Protein AF-A0ABD1V184-F1 (afdb_monomer)

Sequence (114 aa):
MASATLLSHALQILLNPDVVLAQQISKFIQTRPRWEQTLLSDIPGVNFVDPNVYNEVLKQQKNVLLSVRFFNWVRSQNGFLPDLVLFDMIFSRLVEAKAARVAKCFLEETLFEP

Secondary structure (DSSP, 8-state):
-HHHHHHHHHHHHHT-HHHHHHHHHHHHHHH-TTHHHHHHHHSTT--TT-HHHHHHHHHH---HHHHHHHHHHHHTSTT----HHHHHHHHHHHHHTT-HHHHHHHHHHH----

Organism: NCBI:txid205694

InterPro domains:
  IPR011990 Tetratricopeptide-lik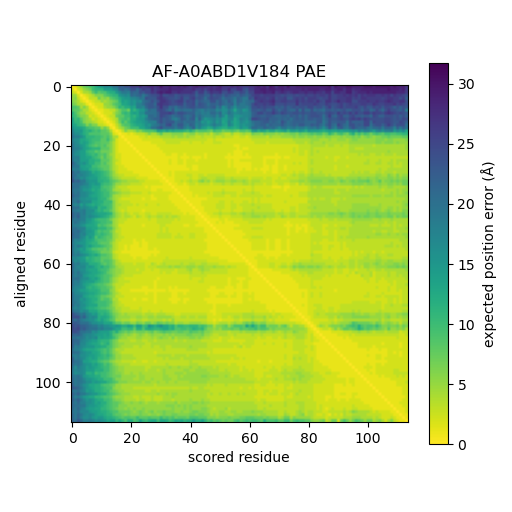e helical domain superfamily [G3DSA:1.25.40.10] (46-113)

Solvent-accessible surface area (backbone atoms only — not comparable to full-atom values): 6660 Å² total; per-residue (Å²): 126,73,65,64,59,54,52,52,52,52,49,55,50,72,67,32,65,50,49,57,49,16,50,54,52,38,51,46,53,76,74,32,100,64,33,86,81,42,45,64,77,76,50,63,95,66,63,62,56,38,69,70,39,45,50,37,25,45,73,65,38,83,49,59,69,59,33,51,54,49,50,56,54,39,65,71,40,88,82,46,73,93,51,70,70,60,51,48,53,53,45,50,48,25,57,76,68,66,36,60,72,59,38,51,51,48,34,72,75,66,71,59,84,130

pLDDT: mean 87.88, std 12.16, range [51.94, 96.94]

Structure (mmCIF, N/CA/C/O backbone):
data_AF-A0ABD1V184-F1
#
_entry.id   AF-A0ABD1V184-F1
#
loop_
_atom_site.group_PDB
_atom_site.id
_atom_site.type_symbol
_atom_site.label_atom_id
_atom_site.label_alt_id
_atom_site.label_comp_id
_atom_site.label_asym_id
_atom_site.label_entity_id
_atom_site.label_seq_id
_atom_site.pdbx_PDB_ins_code
_atom_site.Cartn_x
_atom_site.Cartn_y
_atom_site.Cartn_z
_atom_site.occupancy
_atom_site.B_iso_or_equiv
_atom_site.auth_seq_id
_atom_site.auth_comp_id
_atom_site.auth_asym_id
_atom_site.auth_atom_id
_atom_site.pdbx_PDB_model_num
ATOM 1 N N . MET A 1 1 ? 27.268 11.524 21.616 1.00 51.94 1 MET A N 1
ATOM 2 C CA . MET A 1 1 ? 27.247 10.148 21.063 1.00 51.94 1 MET A CA 1
ATOM 3 C C . MET A 1 1 ? 26.018 9.816 20.200 1.00 51.94 1 MET A C 1
ATOM 5 O O . MET A 1 1 ? 26.099 8.853 19.460 1.00 51.94 1 MET A O 1
ATOM 9 N N . ALA A 1 2 ? 24.933 10.609 20.179 1.00 54.44 2 ALA A N 1
ATOM 10 C CA . ALA A 1 2 ? 23.754 10.336 19.330 1.00 54.44 2 ALA A CA 1
ATOM 11 C C . ALA A 1 2 ? 23.949 10.568 17.806 1.00 54.44 2 ALA A C 1
ATOM 13 O O . ALA A 1 2 ? 23.174 10.064 17.001 1.00 54.44 2 ALA A O 1
ATOM 14 N N . SER A 1 3 ? 24.983 11.316 17.400 1.00 53.84 3 SER A N 1
ATOM 15 C CA . SER A 1 3 ? 25.184 11.748 16.002 1.00 53.84 3 SER A CA 1
ATOM 16 C C . SER A 1 3 ? 25.688 10.633 15.065 1.00 53.84 3 SER A C 1
ATOM 18 O O . SER A 1 3 ? 25.226 10.515 13.933 1.00 53.84 3 SER A O 1
ATOM 20 N N . ALA A 1 4 ? 26.580 9.755 15.542 1.00 52.56 4 ALA A N 1
ATOM 21 C CA . ALA A 1 4 ? 27.170 8.697 14.712 1.00 52.56 4 ALA A CA 1
ATOM 22 C C . ALA 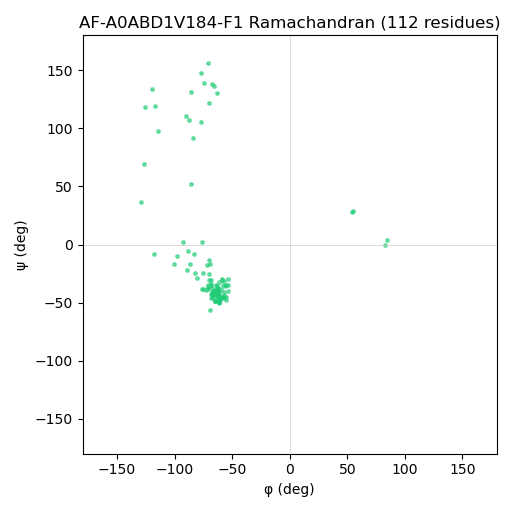A 1 4 ? 26.163 7.586 14.351 1.00 52.56 4 ALA A C 1
ATOM 24 O O . ALA A 1 4 ? 26.182 7.063 13.238 1.00 52.56 4 ALA A O 1
ATOM 25 N N . THR A 1 5 ? 25.240 7.265 15.261 1.00 61.00 5 THR A N 1
ATOM 26 C CA . THR A 1 5 ? 24.207 6.241 15.047 1.00 61.00 5 THR A CA 1
ATOM 27 C C . THR A 1 5 ? 23.149 6.698 14.041 1.00 61.00 5 THR A C 1
ATOM 29 O O . THR A 1 5 ? 22.733 5.914 13.193 1.00 61.00 5 THR A O 1
ATOM 32 N N . LEU A 1 6 ? 22.761 7.979 14.081 1.00 57.44 6 LEU A N 1
ATOM 33 C CA . LEU A 1 6 ? 21.830 8.571 13.113 1.00 57.44 6 LEU A CA 1
ATOM 34 C C . LEU A 1 6 ? 22.428 8.615 11.701 1.00 57.44 6 LEU A C 1
ATOM 36 O O . LEU A 1 6 ? 21.733 8.296 10.740 1.00 57.44 6 LEU A O 1
ATOM 40 N N . LEU A 1 7 ? 23.716 8.950 11.579 1.00 57.62 7 LEU A N 1
ATOM 41 C CA . LEU A 1 7 ? 24.427 8.952 10.297 1.00 57.62 7 LEU A CA 1
ATOM 42 C C . LEU A 1 7 ? 24.561 7.545 9.703 1.00 57.62 7 LEU A C 1
ATOM 44 O O . LEU A 1 7 ? 24.335 7.371 8.510 1.00 57.62 7 LEU A O 1
ATOM 48 N N . SER A 1 8 ? 24.866 6.539 10.529 1.00 63.44 8 SER A N 1
ATOM 49 C CA . SER A 1 8 ? 24.946 5.137 10.094 1.00 63.44 8 SER A CA 1
ATOM 50 C C . SER A 1 8 ? 23.592 4.610 9.601 1.00 63.44 8 SER A C 1
ATOM 52 O O . SER A 1 8 ? 23.497 4.048 8.513 1.00 63.44 8 SER A O 1
ATOM 54 N N . HIS A 1 9 ? 22.513 4.879 10.343 1.00 59.16 9 HIS A N 1
ATOM 55 C CA . HIS A 1 9 ? 21.166 4.465 9.947 1.00 59.16 9 HIS A CA 1
ATOM 56 C C . HIS A 1 9 ? 20.688 5.191 8.677 1.00 59.16 9 HIS A C 1
ATOM 58 O O . HIS A 1 9 ? 20.133 4.564 7.778 1.00 59.16 9 HIS A O 1
ATOM 64 N N . ALA A 1 10 ? 20.966 6.494 8.551 1.00 58.78 10 ALA A N 1
ATOM 65 C CA . ALA A 1 10 ? 20.673 7.262 7.340 1.00 58.78 10 ALA A CA 1
ATOM 66 C C . ALA A 1 10 ? 21.463 6.759 6.118 1.00 58.78 10 ALA A C 1
ATOM 68 O O . ALA A 1 10 ? 20.910 6.698 5.022 1.00 58.78 10 ALA A O 1
ATOM 69 N N . LEU A 1 11 ? 22.723 6.346 6.298 1.00 60.94 11 LEU A N 1
ATOM 70 C CA . LEU A 1 11 ? 23.532 5.713 5.251 1.00 60.94 11 LEU A CA 1
ATOM 71 C C . LEU A 1 11 ? 22.975 4.345 4.841 1.00 60.94 11 LEU A C 1
ATOM 73 O O . LEU A 1 11 ? 22.906 4.060 3.651 1.00 60.94 11 LEU A O 1
ATOM 77 N N . GLN A 1 12 ? 22.520 3.526 5.793 1.00 59.66 12 GLN A N 1
ATOM 78 C CA . GLN A 1 12 ? 21.879 2.238 5.504 1.00 59.66 12 GLN A CA 1
ATOM 79 C C . GLN A 1 12 ? 20.590 2.411 4.679 1.00 59.66 12 GLN A C 1
ATOM 81 O O . GLN A 1 12 ? 20.337 1.650 3.751 1.00 59.66 12 GLN A O 1
ATOM 86 N N . ILE A 1 13 ? 19.802 3.442 5.000 1.00 57.28 13 ILE A N 1
ATOM 87 C CA . ILE A 1 13 ? 18.570 3.824 4.293 1.00 57.28 13 ILE A CA 1
ATOM 88 C C . ILE A 1 13 ? 18.884 4.341 2.879 1.00 57.28 13 ILE A C 1
ATOM 90 O O . ILE A 1 13 ? 18.189 3.985 1.933 1.00 57.28 13 ILE A O 1
ATOM 94 N N . LEU A 1 14 ? 19.943 5.142 2.715 1.00 57.56 14 LEU A N 1
ATOM 95 C CA . LEU A 1 14 ? 20.403 5.650 1.413 1.00 57.56 14 LEU A CA 1
ATOM 96 C C . LEU A 1 14 ? 21.011 4.562 0.514 1.00 57.56 14 LEU A C 1
ATOM 98 O O . LEU A 1 14 ? 20.998 4.708 -0.705 1.00 57.56 14 LEU A O 1
ATOM 102 N N . LEU A 1 15 ? 21.536 3.485 1.103 1.00 66.81 15 LEU A N 1
ATOM 103 C CA . LEU A 1 15 ? 22.091 2.332 0.390 1.00 66.81 15 LEU A CA 1
ATOM 104 C C . LEU A 1 15 ? 21.049 1.253 0.074 1.00 66.81 15 LEU A C 1
ATOM 106 O O . LEU A 1 15 ? 21.387 0.294 -0.619 1.00 66.81 15 LEU A O 1
ATOM 110 N N . ASN A 1 16 ? 19.807 1.385 0.553 1.00 78.62 16 ASN A N 1
ATOM 111 C CA . ASN A 1 16 ? 18.741 0.463 0.187 1.00 78.62 16 ASN A CA 1
ATOM 112 C C . ASN A 1 16 ? 18.057 0.951 -1.109 1.00 78.62 16 ASN A C 1
ATOM 114 O O . ASN A 1 16 ? 17.309 1.937 -1.066 1.00 78.62 16 ASN A O 1
ATOM 118 N N . PRO A 1 17 ? 18.287 0.288 -2.261 1.00 81.88 17 PRO A N 1
ATOM 119 C CA . PRO A 1 17 ? 17.699 0.702 -3.532 1.00 81.88 17 PRO A CA 1
ATOM 120 C C . PRO A 1 17 ? 16.165 0.711 -3.488 1.00 81.88 17 PRO A C 1
ATOM 122 O O . PRO A 1 17 ? 15.554 1.582 -4.108 1.00 81.88 17 PRO A O 1
ATOM 125 N N . ASP A 1 18 ? 15.548 -0.167 -2.691 1.00 85.25 18 ASP A N 1
ATOM 126 C CA . ASP A 1 18 ? 14.091 -0.248 -2.558 1.00 85.25 18 ASP A CA 1
ATOM 127 C C . ASP A 1 18 ? 13.518 0.980 -1.851 1.00 85.25 18 ASP A C 1
ATOM 129 O O . ASP A 1 18 ? 12.449 1.465 -2.216 1.00 85.25 18 ASP A O 1
ATOM 133 N N . VAL A 1 19 ? 14.249 1.554 -0.889 1.00 88.75 19 VAL A N 1
ATOM 134 C CA . VAL A 1 19 ? 13.821 2.776 -0.195 1.00 88.75 19 VAL A CA 1
ATOM 135 C C . VAL A 1 19 ? 13.843 3.968 -1.147 1.00 88.75 19 VAL A C 1
ATOM 137 O O . VAL A 1 19 ? 12.885 4.745 -1.184 1.00 88.75 19 VAL A O 1
ATOM 140 N N . VAL A 1 20 ? 14.919 4.124 -1.923 1.00 90.12 20 VAL A N 1
ATOM 141 C CA . VAL A 1 20 ? 15.044 5.214 -2.904 1.00 90.12 20 VAL A CA 1
ATOM 142 C C . VAL A 1 20 ? 13.973 5.078 -3.986 1.00 90.12 20 VAL A C 1
ATOM 144 O O . VAL A 1 20 ? 13.301 6.057 -4.321 1.00 90.12 20 VAL A O 1
ATOM 147 N N . LEU A 1 21 ? 13.754 3.861 -4.485 1.00 91.88 21 LEU A N 1
ATOM 148 C CA . LEU A 1 21 ? 12.698 3.565 -5.446 1.00 91.88 21 LEU A CA 1
ATOM 149 C C . LEU A 1 21 ? 11.308 3.872 -4.868 1.00 91.88 21 LEU A C 1
ATOM 151 O O . LEU A 1 21 ? 10.496 4.547 -5.505 1.00 91.88 21 LEU A O 1
ATOM 155 N N . ALA A 1 22 ? 11.048 3.460 -3.629 1.00 94.31 22 ALA A N 1
ATOM 156 C CA . ALA A 1 22 ? 9.798 3.745 -2.944 1.00 94.31 22 ALA A CA 1
ATOM 157 C C . ALA A 1 22 ? 9.552 5.251 -2.747 1.00 94.31 22 ALA A C 1
ATOM 159 O O . ALA A 1 22 ? 8.404 5.682 -2.854 1.00 94.31 22 ALA A O 1
ATOM 160 N N . GLN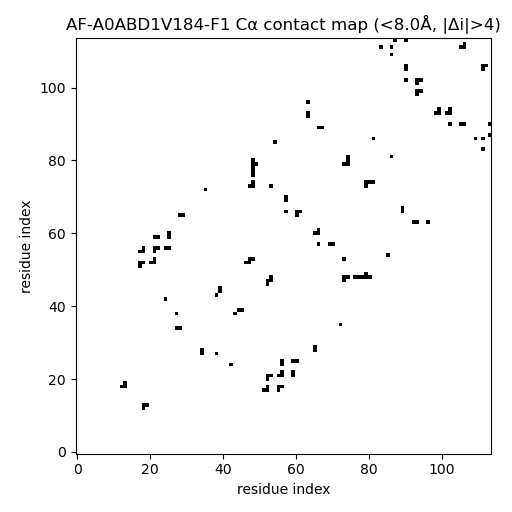 A 1 23 ? 10.597 6.072 -2.566 1.00 93.56 23 GLN A N 1
ATOM 161 C CA . GLN A 1 23 ? 10.468 7.541 -2.511 1.00 93.56 23 GLN A CA 1
ATOM 162 C C . GLN A 1 23 ? 10.005 8.112 -3.842 1.00 93.56 23 GLN A C 1
ATOM 164 O O . GLN A 1 23 ? 9.124 8.978 -3.879 1.00 93.56 23 GLN A O 1
ATOM 169 N N . GLN A 1 24 ? 10.562 7.604 -4.939 1.00 94.88 24 GLN A N 1
ATOM 170 C CA . GLN A 1 24 ? 10.171 8.012 -6.283 1.00 94.88 24 GLN A CA 1
ATOM 171 C C . GLN A 1 24 ? 8.719 7.617 -6.579 1.00 94.88 24 GLN A C 1
ATOM 173 O O . GLN A 1 24 ? 7.927 8.477 -6.973 1.00 94.88 24 GLN A O 1
ATOM 178 N N . ILE A 1 25 ? 8.339 6.364 -6.308 1.00 96.31 25 ILE A N 1
ATOM 179 C CA . ILE A 1 25 ? 6.965 5.867 -6.487 1.00 96.31 25 ILE A CA 1
ATOM 180 C C . ILE A 1 25 ? 5.989 6.644 -5.594 1.00 96.31 25 ILE A C 1
ATOM 182 O O . ILE A 1 25 ? 4.933 7.083 -6.049 1.00 96.31 25 ILE A O 1
ATOM 186 N N . SER A 1 26 ? 6.346 6.871 -4.329 1.00 95.81 26 SER A N 1
ATOM 187 C CA . SER A 1 26 ? 5.490 7.570 -3.372 1.00 95.81 26 SER A CA 1
ATOM 188 C C . SER A 1 26 ? 5.190 9.001 -3.824 1.00 95.81 26 SER A C 1
ATOM 190 O O . SER A 1 26 ? 4.028 9.419 -3.860 1.00 95.81 26 SER A O 1
ATOM 192 N N . LYS A 1 27 ? 6.222 9.724 -4.279 1.00 96.00 27 LYS A N 1
ATOM 193 C CA . LYS A 1 27 ? 6.079 11.059 -4.870 1.00 96.00 27 LYS A CA 1
ATOM 194 C C . LYS A 1 27 ? 5.245 11.030 -6.155 1.00 96.00 27 LYS A C 1
ATOM 196 O O . LYS A 1 27 ? 4.439 11.935 -6.378 1.00 96.00 27 LYS A O 1
ATOM 201 N N . PHE A 1 28 ? 5.403 10.004 -6.988 1.00 96.81 28 PHE A N 1
ATOM 202 C CA . PHE A 1 28 ? 4.620 9.839 -8.214 1.00 96.81 28 PHE A CA 1
ATOM 203 C C . PHE A 1 28 ? 3.121 9.705 -7.908 1.00 96.81 28 PHE A C 1
ATOM 205 O O . PHE A 1 28 ? 2.313 10.462 -8.445 1.00 96.81 28 PHE A O 1
ATOM 212 N N . ILE A 1 29 ? 2.763 8.819 -6.973 1.00 96.94 29 ILE A N 1
ATOM 213 C CA . ILE A 1 29 ? 1.388 8.601 -6.493 1.00 96.94 29 ILE A CA 1
ATOM 214 C C . ILE A 1 29 ? 0.771 9.894 -5.943 1.00 96.94 29 ILE A C 1
ATOM 216 O O . ILE A 1 29 ? -0.380 10.214 -6.236 1.00 96.94 29 ILE A O 1
ATOM 220 N N . GLN A 1 30 ? 1.535 10.662 -5.161 1.00 95.25 30 GLN A N 1
ATOM 221 C CA . GLN A 1 30 ? 1.052 11.896 -4.528 1.00 95.25 30 GLN A CA 1
ATOM 222 C C . GLN A 1 30 ? 0.808 13.034 -5.524 1.00 95.25 30 GLN A C 1
ATOM 224 O O . GLN A 1 30 ? -0.050 13.882 -5.291 1.00 95.25 30 GLN A O 1
ATOM 229 N N . THR A 1 31 ? 1.566 13.078 -6.620 1.00 96.00 31 THR A N 1
ATOM 230 C CA . THR A 1 31 ? 1.552 14.210 -7.561 1.00 96.00 31 THR A CA 1
ATOM 231 C C . THR A 1 31 ? 0.676 13.980 -8.788 1.00 96.00 31 THR A C 1
ATOM 233 O O . THR A 1 31 ? 0.420 14.927 -9.532 1.00 96.00 31 THR A O 1
ATOM 236 N N . ARG A 1 32 ? 0.183 12.755 -9.011 1.00 95.31 32 ARG A N 1
ATOM 237 C CA . ARG A 1 32 ? -0.580 12.399 -10.214 1.00 95.31 32 ARG A CA 1
ATOM 238 C C . ARG A 1 32 ? -1.938 11.781 -9.863 1.00 95.31 32 ARG A C 1
ATOM 240 O O . ARG A 1 32 ? -1.983 10.702 -9.290 1.00 95.31 32 ARG A O 1
ATOM 247 N N . PRO A 1 33 ? -3.074 12.384 -10.257 1.00 88.69 33 PRO A N 1
ATOM 248 C CA . PRO A 1 33 ? -4.403 11.933 -9.822 1.00 88.69 33 PRO A CA 1
ATOM 249 C C . PRO A 1 33 ? -4.866 10.574 -10.389 1.00 88.69 33 PRO A C 1
ATOM 251 O O . PRO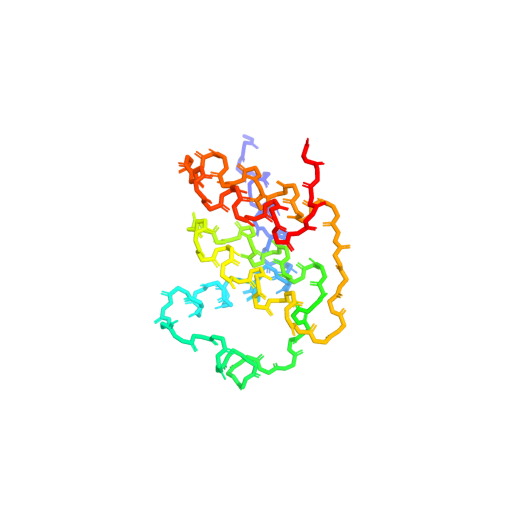 A 1 33 ? -5.799 9.981 -9.840 1.00 88.69 33 PRO A O 1
ATOM 254 N N . ARG A 1 34 ? -4.238 10.073 -11.462 1.00 93.56 34 ARG A N 1
ATOM 255 C CA . ARG A 1 34 ? -4.548 8.790 -12.136 1.00 93.56 34 ARG A CA 1
ATOM 256 C C . ARG A 1 34 ? -3.299 7.932 -12.326 1.00 93.56 34 ARG A C 1
ATOM 258 O O . ARG A 1 34 ? -3.105 7.316 -13.372 1.00 93.56 34 ARG A O 1
ATOM 265 N N . TRP A 1 35 ? -2.417 7.979 -11.337 1.00 96.69 35 TRP A N 1
ATOM 266 C CA . TRP A 1 35 ? -1.122 7.317 -11.382 1.00 96.69 35 TRP A CA 1
ATOM 267 C C . TRP A 1 35 ? -1.240 5.819 -11.711 1.00 96.69 35 TRP A C 1
ATOM 269 O O . TRP A 1 35 ? -0.356 5.298 -12.372 1.00 96.69 35 TRP A O 1
ATOM 279 N N . GLU A 1 36 ? -2.336 5.142 -11.352 1.00 96.31 36 GLU A N 1
ATOM 280 C CA . GLU A 1 36 ? -2.554 3.705 -11.590 1.00 96.31 36 GLU A CA 1
ATOM 281 C C . GLU A 1 36 ? -2.452 3.299 -13.058 1.00 96.31 36 GLU A C 1
ATOM 283 O O . GLU A 1 36 ? -2.067 2.174 -13.362 1.00 96.31 36 GLU A O 1
ATOM 288 N N . GLN A 1 37 ? -2.825 4.208 -13.963 1.00 95.38 37 GLN A N 1
ATOM 289 C CA . GLN A 1 37 ? -2.851 3.955 -15.404 1.00 95.38 37 GLN A CA 1
ATOM 290 C C . GLN A 1 37 ? -1.471 4.119 -16.039 1.00 95.38 37 GLN A C 1
ATOM 292 O O . GLN A 1 37 ? -1.212 3.558 -17.098 1.00 95.38 37 GLN A O 1
ATOM 297 N N . THR A 1 38 ? -0.600 4.904 -15.407 1.00 95.06 38 THR A N 1
ATOM 298 C CA . THR A 1 38 ? 0.689 5.318 -15.974 1.00 95.06 38 THR A CA 1
ATOM 299 C C . THR A 1 38 ? 1.878 4.823 -15.157 1.00 95.06 38 THR A C 1
ATOM 301 O O . THR A 1 38 ? 3.013 4.998 -15.572 1.00 95.06 38 THR A O 1
ATOM 304 N N . LEU A 1 39 ? 1.666 4.234 -13.976 1.00 95.00 39 LEU A N 1
ATOM 305 C CA . LEU A 1 39 ? 2.759 3.864 -13.072 1.00 95.00 39 LEU A CA 1
ATOM 306 C C . LEU A 1 39 ? 3.694 2.826 -13.705 1.00 95.00 39 LEU A C 1
ATOM 308 O O . LEU A 1 39 ? 4.907 2.994 -13.643 1.00 95.00 39 LEU A O 1
ATOM 312 N N . LEU A 1 40 ? 3.138 1.807 -14.368 1.00 93.56 40 LEU A N 1
ATOM 313 C CA . LEU A 1 40 ? 3.921 0.770 -15.053 1.00 93.56 40 LEU A CA 1
ATOM 314 C C . LEU A 1 40 ? 4.679 1.305 -16.277 1.00 93.56 40 LEU A C 1
ATOM 316 O O . LEU A 1 40 ? 5.779 0.838 -16.556 1.00 93.56 40 LEU A O 1
ATOM 320 N N . SER A 1 41 ? 4.101 2.263 -17.013 1.00 93.69 41 SER A N 1
ATOM 321 C CA . SER A 1 41 ? 4.751 2.855 -18.190 1.00 93.69 41 SER A CA 1
ATOM 322 C C . SER A 1 41 ? 5.844 3.846 -17.810 1.00 93.69 41 SER A C 1
ATOM 324 O O . SER A 1 41 ? 6.879 3.903 -18.466 1.00 93.69 41 SER A O 1
ATOM 326 N N . ASP A 1 42 ? 5.616 4.626 -16.756 1.00 93.62 42 ASP A N 1
ATOM 327 C CA . ASP A 1 42 ? 6.487 5.735 -16.377 1.00 93.62 42 ASP A CA 1
ATOM 328 C C . ASP A 1 42 ? 7.599 5.301 -15.421 1.00 93.62 42 ASP A C 1
ATOM 330 O O . ASP A 1 42 ? 8.626 5.973 -15.328 1.00 93.62 42 ASP A O 1
ATOM 334 N N . ILE A 1 43 ? 7.402 4.181 -14.720 1.00 92.12 43 ILE A N 1
ATOM 335 C CA . ILE A 1 43 ? 8.407 3.534 -13.874 1.00 92.12 43 ILE A CA 1
ATOM 336 C C . ILE A 1 43 ? 8.532 2.058 -14.304 1.00 92.12 43 ILE A C 1
ATOM 338 O O . ILE A 1 43 ? 8.101 1.151 -13.583 1.00 92.12 43 ILE A O 1
ATOM 342 N N . PRO A 1 44 ? 9.080 1.797 -15.506 1.00 92.75 44 PRO A N 1
ATOM 343 C CA . PRO A 1 44 ? 9.185 0.446 -16.040 1.00 92.75 44 PRO A CA 1
ATOM 344 C C . PRO A 1 44 ? 10.233 -0.384 -15.286 1.00 92.75 44 PRO A C 1
ATOM 346 O O . PRO A 1 44 ? 11.178 0.145 -14.703 1.00 92.75 44 PRO A O 1
ATOM 349 N N . GLY A 1 45 ? 10.090 -1.711 -15.339 1.00 90.56 45 GLY A N 1
ATOM 350 C CA . GLY A 1 45 ? 11.068 -2.660 -14.785 1.00 90.56 45 GLY A CA 1
ATOM 351 C C . GLY A 1 45 ? 10.949 -2.922 -13.281 1.00 90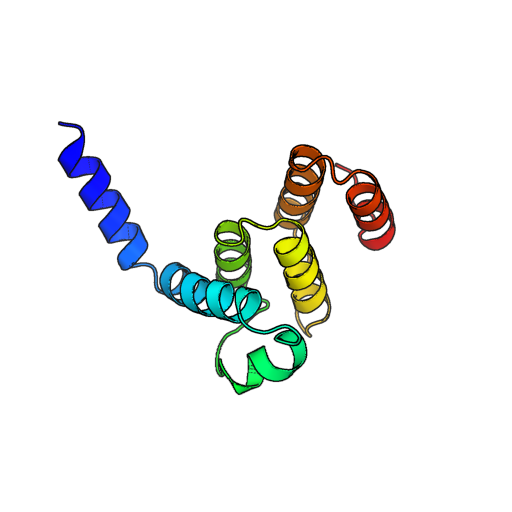.56 45 GLY A C 1
ATOM 352 O O . GLY A 1 45 ? 11.694 -3.741 -12.750 1.00 90.56 45 GLY A O 1
ATOM 353 N N . VAL A 1 46 ? 10.004 -2.277 -12.597 1.00 93.44 46 VAL A N 1
ATOM 354 C CA . VAL A 1 46 ? 9.728 -2.518 -11.176 1.00 93.44 46 VAL A CA 1
ATOM 355 C C . VAL A 1 46 ? 8.761 -3.686 -11.011 1.00 93.44 46 VAL A C 1
ATOM 357 O O . VAL A 1 46 ? 7.690 -3.713 -11.618 1.00 93.44 46 VAL A O 1
ATOM 360 N N . ASN A 1 47 ? 9.106 -4.626 -10.131 1.00 93.94 47 ASN A N 1
ATOM 361 C CA . ASN A 1 47 ? 8.188 -5.668 -9.693 1.00 93.94 47 ASN A CA 1
ATOM 362 C C . ASN A 1 47 ? 7.306 -5.154 -8.542 1.00 93.94 47 ASN A C 1
ATOM 364 O O . ASN A 1 47 ? 7.670 -5.251 -7.375 1.00 93.94 47 ASN A O 1
ATOM 368 N N . PHE A 1 48 ? 6.138 -4.596 -8.861 1.00 93.19 48 PHE A N 1
ATOM 369 C CA . PHE A 1 48 ? 5.241 -4.010 -7.854 1.00 93.19 48 PHE A CA 1
ATOM 370 C C . PHE A 1 48 ? 4.558 -5.025 -6.930 1.00 93.19 48 PHE A C 1
ATOM 372 O O . PHE A 1 48 ? 3.993 -4.619 -5.916 1.00 93.19 48 PHE A O 1
ATOM 379 N N . VAL A 1 49 ? 4.604 -6.318 -7.259 1.00 94.00 49 VAL A N 1
ATOM 380 C CA . VAL A 1 49 ? 4.102 -7.385 -6.380 1.00 94.00 49 VAL A CA 1
ATOM 381 C C . VAL A 1 49 ? 5.196 -7.967 -5.479 1.00 94.00 49 VAL A C 1
ATOM 383 O O . VAL A 1 49 ? 4.910 -8.869 -4.699 1.00 94.00 49 VAL A O 1
ATOM 386 N N . ASP A 1 50 ? 6.427 -7.444 -5.541 1.00 91.94 50 ASP A N 1
ATOM 387 C CA . ASP A 1 50 ? 7.484 -7.774 -4.582 1.00 91.94 50 ASP A CA 1
ATOM 388 C C . ASP A 1 50 ? 7.161 -7.168 -3.200 1.00 91.94 50 ASP A C 1
ATOM 390 O O . ASP A 1 50 ? 7.042 -5.938 -3.088 1.00 91.94 50 ASP A O 1
ATOM 394 N N . PRO A 1 51 ? 7.061 -7.993 -2.139 1.00 90.75 51 PRO A N 1
ATOM 395 C CA . PRO A 1 51 ? 6.831 -7.520 -0.781 1.00 90.75 51 PRO A CA 1
ATOM 396 C C . PRO A 1 51 ? 7.808 -6.472 -0.281 1.00 90.75 51 PRO A C 1
ATOM 398 O O . PRO A 1 51 ? 7.393 -5.571 0.444 1.00 90.75 51 PRO A O 1
ATOM 401 N N . ASN A 1 52 ? 9.079 -6.526 -0.673 1.00 89.88 52 ASN A N 1
ATOM 402 C CA . ASN A 1 52 ? 10.048 -5.516 -0.256 1.00 89.88 52 ASN A CA 1
ATOM 403 C C . ASN A 1 52 ? 9.703 -4.151 -0.863 1.00 89.88 52 ASN A C 1
ATOM 405 O O . ASN A 1 52 ? 9.687 -3.139 -0.163 1.00 89.88 52 ASN A O 1
ATOM 409 N N . VAL A 1 53 ? 9.316 -4.136 -2.140 1.00 91.88 53 VAL A N 1
ATOM 410 C CA . VAL A 1 53 ? 8.984 -2.910 -2.870 1.00 91.88 53 VAL A CA 1
ATOM 411 C C . VAL A 1 53 ? 7.695 -2.290 -2.342 1.00 91.88 53 VAL A C 1
ATOM 413 O O . VAL A 1 53 ? 7.695 -1.126 -1.931 1.00 91.88 53 VAL A O 1
ATOM 416 N N . TYR A 1 54 ? 6.580 -3.032 -2.328 1.00 92.62 54 TYR A N 1
ATOM 417 C CA . TYR A 1 54 ? 5.305 -2.422 -1.941 1.00 92.62 54 TYR A CA 1
ATOM 418 C C . TYR A 1 54 ? 5.273 -2.041 -0.456 1.00 92.62 54 TYR A C 1
ATOM 420 O O . TYR A 1 54 ? 4.637 -1.043 -0.107 1.00 92.62 54 TYR A O 1
ATOM 428 N N . ASN A 1 55 ? 5.984 -2.764 0.421 1.00 91.75 55 ASN A N 1
ATOM 429 C CA . ASN A 1 55 ? 6.065 -2.402 1.835 1.00 91.75 55 ASN A CA 1
ATOM 430 C C . ASN A 1 55 ? 6.824 -1.090 2.028 1.00 91.75 55 ASN A C 1
ATOM 432 O O . ASN A 1 55 ? 6.370 -0.241 2.795 1.00 91.75 55 ASN A O 1
ATOM 436 N N . GLU A 1 56 ? 7.936 -0.878 1.319 1.00 92.62 56 GLU A N 1
ATOM 437 C CA . GLU A 1 56 ? 8.658 0.393 1.391 1.00 92.62 56 GLU A CA 1
ATOM 438 C C . GLU A 1 56 ? 7.829 1.555 0.830 1.00 92.62 56 GLU A C 1
ATOM 440 O O . GLU A 1 56 ? 7.779 2.625 1.441 1.00 92.62 56 GLU A O 1
ATOM 445 N N . VAL A 1 57 ? 7.080 1.349 -0.261 1.00 94.69 57 VAL A N 1
ATOM 446 C CA . VAL A 1 57 ? 6.153 2.376 -0.776 1.00 94.69 57 VAL A CA 1
ATOM 447 C C . VAL A 1 57 ? 5.094 2.723 0.273 1.00 94.69 57 VAL A C 1
ATOM 449 O O . VAL A 1 57 ? 4.876 3.901 0.567 1.00 94.69 57 VAL A O 1
ATOM 452 N N . LEU A 1 58 ? 4.461 1.717 0.883 1.00 93.44 58 LEU A N 1
ATOM 453 C CA . LEU A 1 58 ? 3.438 1.919 1.910 1.00 93.44 58 LEU A CA 1
ATOM 454 C C . LEU A 1 58 ? 4.000 2.604 3.157 1.00 93.44 58 LEU A C 1
ATOM 456 O O . LEU A 1 58 ? 3.365 3.523 3.678 1.00 93.44 58 LEU A O 1
ATOM 460 N N . LYS A 1 59 ? 5.205 2.242 3.616 1.00 91.50 59 LYS A N 1
ATOM 461 C CA . LYS A 1 59 ? 5.890 2.917 4.733 1.00 91.50 59 LYS A CA 1
ATOM 462 C C . LYS A 1 59 ? 6.056 4.414 4.491 1.00 91.50 59 LYS A C 1
ATOM 464 O O . LYS A 1 59 ? 5.910 5.199 5.424 1.00 91.50 59 LYS A O 1
ATOM 469 N N . GLN A 1 60 ? 6.297 4.811 3.247 1.00 91.75 60 GLN A N 1
ATOM 470 C CA . GLN A 1 60 ? 6.518 6.205 2.877 1.00 91.75 60 GLN A CA 1
ATOM 471 C C . GLN A 1 60 ? 5.238 6.991 2.579 1.00 91.75 60 GLN A C 1
ATOM 473 O O . GLN A 1 60 ? 5.262 8.227 2.575 1.00 91.75 60 GLN A O 1
ATOM 478 N N . GLN A 1 61 ? 4.113 6.313 2.347 1.00 91.31 61 GLN A N 1
ATOM 479 C CA . GLN A 1 61 ? 2.821 6.973 2.194 1.00 91.31 61 GLN A CA 1
ATOM 480 C C . GLN A 1 61 ? 2.262 7.394 3.556 1.00 91.31 61 GLN A C 1
ATOM 482 O O . GLN A 1 61 ? 1.750 6.585 4.329 1.00 91.31 61 GLN A O 1
ATOM 487 N N . LYS A 1 62 ? 2.324 8.703 3.831 1.00 88.38 62 LYS A N 1
ATOM 488 C CA . LYS A 1 62 ? 1.744 9.312 5.043 1.00 88.38 62 LYS A CA 1
ATOM 489 C C . LYS A 1 62 ? 0.222 9.443 4.977 1.00 88.38 62 LYS A C 1
ATOM 491 O O . LYS A 1 62 ? -0.435 9.533 6.008 1.00 88.38 62 LYS A O 1
ATOM 496 N N . ASN A 1 63 ? -0.343 9.501 3.772 1.00 91.69 63 ASN A N 1
ATOM 497 C CA . ASN A 1 63 ? -1.782 9.617 3.579 1.00 91.69 63 ASN A CA 1
ATOM 498 C C . ASN A 1 63 ? -2.402 8.219 3.490 1.00 91.69 63 ASN A C 1
ATOM 500 O O . ASN A 1 63 ? -2.219 7.526 2.492 1.00 91.69 63 ASN A O 1
ATOM 504 N N . VAL A 1 64 ? -3.177 7.842 4.508 1.00 92.00 64 VAL A N 1
ATOM 505 C CA . VAL A 1 64 ? -3.822 6.523 4.599 1.00 92.00 64 VAL A CA 1
ATOM 506 C C . VAL A 1 64 ? -4.690 6.184 3.382 1.00 92.00 64 VAL A C 1
ATOM 508 O O . VAL A 1 64 ? -4.706 5.038 2.946 1.00 92.00 64 VAL A O 1
ATOM 511 N N . LEU A 1 65 ? -5.367 7.168 2.780 1.00 91.19 65 LEU A N 1
ATOM 512 C CA . LEU A 1 65 ? -6.217 6.933 1.611 1.00 91.19 65 LEU A CA 1
ATOM 513 C C . LEU A 1 65 ? -5.378 6.625 0.369 1.00 91.19 65 LEU A C 1
ATOM 515 O O . LEU A 1 65 ? -5.768 5.781 -0.434 1.00 91.19 65 LEU A O 1
ATOM 519 N N . LEU A 1 66 ? -4.214 7.270 0.223 1.00 93.88 66 LEU A N 1
ATOM 520 C CA . LEU A 1 66 ? -3.260 6.924 -0.834 1.00 93.88 66 LEU A CA 1
ATOM 521 C C . LEU A 1 66 ? -2.656 5.539 -0.599 1.00 93.88 66 LEU A C 1
ATOM 523 O O . LEU A 1 66 ? -2.496 4.795 -1.561 1.00 93.88 66 LEU A O 1
ATOM 527 N N . SER A 1 67 ? -2.388 5.168 0.655 1.00 93.44 67 SER A N 1
ATOM 528 C CA . SER A 1 67 ? -1.914 3.826 1.010 1.00 93.44 67 SER A CA 1
ATOM 529 C C . SER A 1 67 ? -2.929 2.745 0.642 1.00 93.44 67 SER A C 1
ATOM 531 O O . SER A 1 67 ? -2.562 1.780 -0.018 1.00 93.44 67 SER A O 1
ATOM 533 N N . VAL A 1 68 ? -4.211 2.925 0.986 1.00 93.62 68 VAL A N 1
ATOM 534 C CA . VAL A 1 68 ? -5.283 1.987 0.602 1.00 93.62 68 VAL A CA 1
ATOM 535 C C . VAL A 1 68 ? -5.448 1.918 -0.912 1.00 93.62 68 VAL A C 1
ATOM 537 O O . VAL A 1 68 ? -5.546 0.832 -1.474 1.00 93.62 68 VAL A O 1
ATOM 540 N N . ARG A 1 69 ? -5.439 3.068 -1.594 1.00 94.81 69 ARG A N 1
ATOM 541 C CA . ARG A 1 69 ? -5.545 3.120 -3.057 1.00 94.81 69 ARG A CA 1
ATOM 542 C C . ARG A 1 69 ? -4.377 2.396 -3.732 1.00 94.81 69 ARG A C 1
ATOM 544 O O . ARG A 1 69 ? -4.596 1.652 -4.683 1.00 94.81 69 ARG A O 1
ATOM 551 N N . PHE A 1 70 ? -3.160 2.569 -3.212 1.00 95.56 70 PHE A N 1
ATOM 552 C CA . PHE A 1 70 ? -1.977 1.851 -3.679 1.00 95.56 70 PHE A CA 1
ATOM 553 C C . PHE A 1 70 ? -2.065 0.349 -3.420 1.00 95.56 70 PHE A C 1
ATOM 555 O O . PHE A 1 70 ? -1.880 -0.435 -4.344 1.00 95.56 70 PHE A O 1
ATOM 562 N N . PHE A 1 71 ? -2.426 -0.048 -2.202 1.00 93.81 71 PHE A N 1
ATOM 563 C CA . PHE A 1 71 ? -2.637 -1.445 -1.836 1.00 93.81 71 PHE A CA 1
ATOM 564 C C . PHE A 1 71 ? -3.658 -2.135 -2.754 1.00 93.81 71 PHE A C 1
ATOM 566 O O . PHE A 1 71 ? -3.371 -3.199 -3.296 1.00 93.81 71 PHE A O 1
ATOM 573 N N . ASN A 1 72 ? -4.810 -1.507 -3.001 1.00 93.81 72 ASN A N 1
ATOM 574 C CA . ASN A 1 72 ? -5.843 -2.063 -3.877 1.00 93.81 72 ASN A CA 1
ATOM 575 C C . ASN A 1 72 ? -5.359 -2.220 -5.325 1.00 93.81 72 ASN A C 1
ATOM 577 O O . ASN A 1 72 ? -5.715 -3.190 -5.992 1.00 93.81 72 ASN A O 1
ATOM 581 N N . TRP A 1 73 ? -4.532 -1.289 -5.810 1.00 96.06 73 TRP A N 1
ATOM 582 C CA . TRP A 1 73 ? -3.908 -1.403 -7.126 1.00 96.06 73 TRP A CA 1
ATOM 583 C C . TRP A 1 73 ? -2.869 -2.528 -7.182 1.00 96.06 73 TRP A C 1
ATOM 585 O O . TRP A 1 73 ? -2.874 -3.289 -8.143 1.00 96.06 73 TRP A O 1
ATOM 595 N N . VAL A 1 74 ? -2.018 -2.686 -6.160 1.00 95.00 74 VAL A N 1
ATOM 596 C CA . VAL A 1 74 ? -1.056 -3.802 -6.085 1.00 95.00 74 VAL A CA 1
ATOM 597 C C . VAL A 1 74 ? -1.793 -5.144 -6.039 1.00 95.00 74 VAL A C 1
ATOM 599 O O . VAL A 1 74 ? -1.450 -6.052 -6.790 1.00 95.00 74 VAL A O 1
ATOM 602 N N . ARG A 1 75 ? -2.862 -5.246 -5.237 1.00 93.00 75 ARG A N 1
ATOM 603 C CA . ARG A 1 75 ? -3.711 -6.444 -5.127 1.00 93.00 75 ARG A CA 1
ATOM 604 C C . ARG A 1 75 ? -4.347 -6.855 -6.456 1.00 93.00 75 ARG A C 1
ATOM 606 O O . ARG A 1 75 ? -4.616 -8.037 -6.652 1.00 93.00 75 ARG A O 1
ATOM 613 N N . SER A 1 76 ? -4.615 -5.904 -7.352 1.00 93.38 76 SER A N 1
ATOM 614 C CA . SER A 1 76 ? -5.191 -6.193 -8.670 1.00 93.38 76 SER A CA 1
ATOM 615 C C . SER A 1 76 ? -4.155 -6.617 -9.716 1.00 93.38 76 SER A C 1
ATOM 617 O O . SER A 1 76 ? -4.543 -7.038 -10.807 1.00 93.38 76 SER A O 1
ATOM 619 N N . GLN A 1 77 ? -2.856 -6.529 -9.409 1.00 95.12 77 GLN A N 1
ATOM 620 C CA . GLN A 1 77 ? -1.801 -6.969 -10.316 1.00 95.12 77 GLN A CA 1
ATOM 621 C C . GLN A 1 77 ? -1.660 -8.494 -10.314 1.00 95.12 77 GLN A C 1
ATOM 623 O O . GLN A 1 77 ? -1.850 -9.169 -9.301 1.00 95.12 77 GLN A O 1
ATOM 628 N N . ASN A 1 78 ? -1.276 -9.044 -11.467 1.00 92.69 78 ASN A N 1
ATOM 629 C CA . ASN A 1 78 ? -1.007 -10.472 -11.583 1.00 92.69 78 ASN A CA 1
ATOM 630 C C . ASN A 1 78 ? 0.213 -10.867 -10.732 1.00 92.69 78 ASN A C 1
ATOM 632 O O . ASN A 1 78 ? 1.235 -10.183 -10.760 1.00 92.69 78 ASN A O 1
ATOM 636 N N . GLY A 1 79 ? 0.114 -11.983 -10.008 1.00 91.69 79 GLY A N 1
ATOM 637 C CA . GLY A 1 79 ? 1.182 -12.483 -9.139 1.00 91.69 79 GLY A CA 1
ATOM 638 C C . GLY A 1 79 ? 1.215 -11.881 -7.732 1.00 91.69 79 GLY A C 1
ATOM 639 O O . GLY A 1 79 ? 2.109 -12.226 -6.965 1.00 91.69 79 GLY A O 1
ATOM 640 N N . PHE A 1 80 ? 0.256 -11.023 -7.364 1.00 92.38 80 PHE A N 1
ATOM 641 C CA . PHE A 1 80 ? 0.123 -10.576 -5.979 1.00 92.38 80 PHE A CA 1
ATOM 642 C C . PHE A 1 80 ? -0.214 -11.749 -5.053 1.00 92.38 80 PHE A C 1
ATOM 644 O O . PHE A 1 80 ? -1.156 -12.504 -5.304 1.00 92.38 80 PHE A O 1
ATOM 651 N N . LEU A 1 81 ? 0.533 -11.860 -3.956 1.00 88.19 81 LEU A N 1
ATOM 652 C CA . LEU A 1 81 ? 0.278 -12.819 -2.891 1.00 88.19 81 LEU A CA 1
ATOM 653 C C . LEU A 1 81 ? -0.035 -12.050 -1.603 1.00 88.19 81 LEU A C 1
ATOM 655 O O . LEU A 1 81 ? 0.804 -11.271 -1.149 1.00 88.19 81 LEU A O 1
ATOM 659 N N . PRO A 1 82 ? -1.232 -12.227 -1.021 1.00 7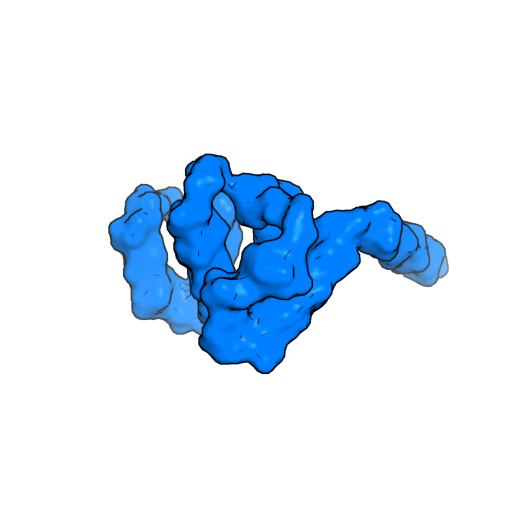6.44 82 PRO A N 1
ATOM 660 C CA . PRO A 1 82 ? -1.583 -11.553 0.218 1.00 76.44 82 PRO A CA 1
ATOM 661 C C . PRO A 1 82 ? -0.746 -12.081 1.390 1.00 76.44 82 PRO A C 1
ATOM 663 O O . PRO A 1 82 ? -0.565 -13.287 1.544 1.00 76.44 82 PRO A O 1
ATOM 666 N N . ASP A 1 83 ? -0.291 -11.161 2.237 1.00 82.69 83 ASP A N 1
ATOM 667 C CA . ASP A 1 83 ? 0.364 -11.433 3.518 1.00 82.69 83 ASP A CA 1
ATOM 668 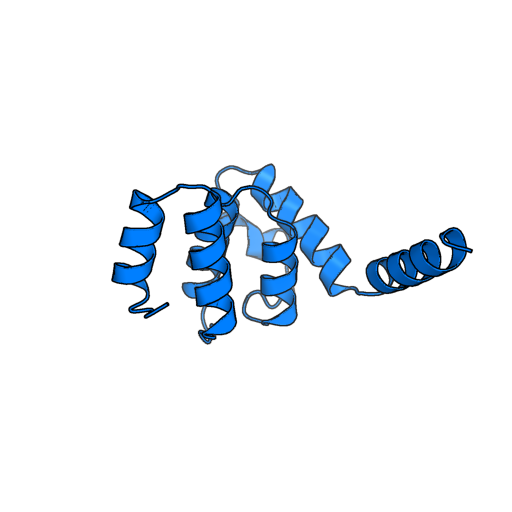C C . ASP A 1 83 ? -0.474 -10.794 4.636 1.00 82.69 83 ASP A C 1
ATOM 670 O O . ASP A 1 83 ? -0.899 -9.640 4.526 1.00 82.69 83 ASP A O 1
ATOM 674 N N . LEU A 1 84 ? -0.712 -11.539 5.716 1.00 85.62 84 LEU A N 1
ATOM 675 C CA . LEU A 1 84 ? -1.444 -11.062 6.889 1.00 85.62 84 LEU A CA 1
ATOM 676 C C . LEU A 1 84 ? -0.787 -9.823 7.510 1.00 85.62 84 LEU A C 1
ATOM 678 O O . LEU A 1 84 ? -1.497 -8.922 7.948 1.00 85.62 84 LEU A O 1
ATOM 682 N N . VAL A 1 85 ? 0.547 -9.729 7.483 1.00 86.44 85 VAL A N 1
ATOM 683 C CA . VAL A 1 85 ? 1.282 -8.564 8.010 1.00 86.44 85 VAL A CA 1
ATOM 684 C C . VAL A 1 85 ? 0.929 -7.292 7.236 1.00 86.44 85 VAL A C 1
ATOM 686 O O . VAL A 1 85 ? 0.789 -6.212 7.813 1.00 86.44 85 VAL A O 1
ATOM 689 N N . LEU A 1 86 ? 0.745 -7.407 5.919 1.00 87.19 86 LEU A N 1
ATOM 690 C CA . LEU A 1 86 ? 0.332 -6.289 5.076 1.00 87.19 86 LEU A CA 1
ATOM 691 C C . LEU A 1 86 ? -1.099 -5.848 5.404 1.00 87.19 86 LEU A C 1
ATOM 693 O O . LEU A 1 86 ? -1.371 -4.646 5.464 1.00 87.19 86 LEU A O 1
ATOM 697 N N . PHE A 1 87 ? -2.010 -6.800 5.609 1.00 91.88 87 PHE A N 1
ATOM 698 C CA . PHE A 1 87 ? -3.405 -6.487 5.916 1.00 91.88 87 PHE A CA 1
ATOM 699 C C . PHE A 1 87 ? -3.543 -5.823 7.283 1.00 91.88 87 PHE A C 1
ATOM 701 O O . PHE A 1 87 ? -4.195 -4.780 7.379 1.00 91.88 87 PHE A O 1
ATOM 708 N N . ASP A 1 88 ? -2.851 -6.353 8.291 1.00 92.69 88 ASP A N 1
ATOM 709 C CA . ASP A 1 88 ? -2.780 -5.760 9.624 1.00 92.69 88 ASP A CA 1
ATOM 710 C C . ASP A 1 88 ? -2.223 -4.331 9.581 1.00 92.69 88 ASP A C 1
ATOM 712 O O . ASP A 1 88 ? -2.826 -3.406 10.126 1.00 92.69 88 ASP A O 1
ATOM 716 N N . MET A 1 89 ? -1.133 -4.099 8.840 1.00 90.75 89 MET A N 1
ATOM 717 C CA . MET A 1 89 ? -0.561 -2.759 8.692 1.00 90.75 89 MET A CA 1
ATOM 718 C C . MET A 1 89 ? -1.562 -1.762 8.084 1.00 90.75 89 MET A C 1
ATOM 720 O O . MET A 1 89 ? -1.664 -0.624 8.554 1.00 90.75 89 MET A O 1
ATOM 724 N N . ILE A 1 90 ? -2.281 -2.140 7.020 1.00 93.31 90 ILE A N 1
ATOM 725 C CA . ILE A 1 90 ? -3.274 -1.256 6.390 1.00 93.31 90 ILE A CA 1
ATOM 726 C 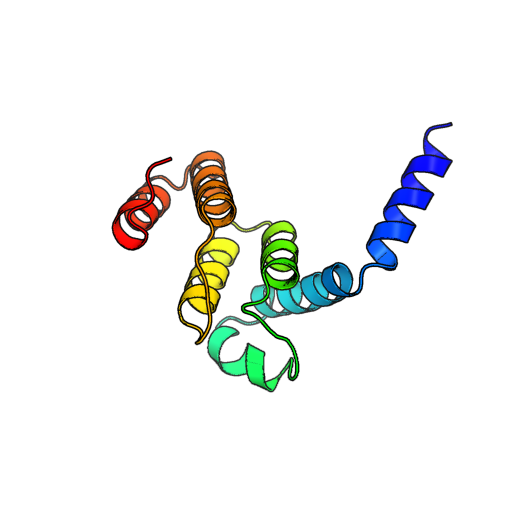C . ILE A 1 90 ? -4.450 -1.006 7.337 1.00 93.31 90 ILE A C 1
ATOM 728 O O . ILE A 1 90 ? -4.861 0.146 7.506 1.00 93.31 90 ILE A O 1
ATOM 732 N N . PHE A 1 91 ? -4.966 -2.059 7.971 1.00 94.69 91 PHE A N 1
ATOM 733 C CA . PHE A 1 91 ? -6.077 -1.957 8.906 1.00 94.69 91 PHE A CA 1
ATOM 734 C C . PHE A 1 91 ? -5.726 -1.080 10.113 1.00 94.69 91 PHE A C 1
ATOM 736 O O . PHE A 1 91 ? -6.443 -0.120 10.403 1.00 94.69 91 PHE A O 1
ATOM 743 N N . SER A 1 92 ? -4.581 -1.325 10.751 1.00 94.19 92 SER A N 1
ATOM 744 C CA . SER A 1 92 ? -4.074 -0.533 11.875 1.00 94.19 92 SER A CA 1
ATOM 745 C C . SER A 1 92 ? -3.967 0.950 11.515 1.00 94.19 92 SER A C 1
ATOM 747 O O . SER A 1 92 ? -4.484 1.806 12.233 1.00 94.19 92 SER A O 1
ATOM 749 N N . ARG A 1 93 ? -3.424 1.281 10.336 1.00 93.62 93 ARG A N 1
ATOM 750 C CA . ARG A 1 93 ? -3.357 2.673 9.855 1.00 93.62 93 ARG A CA 1
ATOM 751 C C . ARG A 1 93 ? -4.729 3.300 9.619 1.00 93.62 93 ARG A C 1
ATOM 753 O O . ARG A 1 93 ? -4.902 4.500 9.834 1.00 93.62 93 ARG A O 1
ATOM 760 N N . LEU A 1 94 ? -5.712 2.524 9.162 1.00 95.56 94 LEU A N 1
ATOM 761 C CA . LEU A 1 94 ? -7.090 2.996 9.004 1.00 95.56 94 LEU A CA 1
ATOM 762 C C . LEU A 1 94 ? -7.745 3.301 10.355 1.00 95.56 94 LEU A C 1
ATOM 764 O O . LEU A 1 94 ? -8.436 4.318 10.480 1.00 95.56 94 LEU A O 1
ATOM 768 N N . VAL A 1 95 ? -7.498 2.461 11.362 1.00 95.25 95 VAL A N 1
ATOM 769 C CA . VAL A 1 95 ? -7.960 2.673 12.740 1.00 95.25 95 VAL A CA 1
ATOM 770 C C . VAL A 1 95 ? -7.302 3.914 13.348 1.00 95.25 95 VAL A C 1
ATOM 772 O O . VAL A 1 95 ? -8.010 4.795 13.840 1.00 95.25 95 VAL A O 1
ATOM 775 N N . GLU A 1 96 ? -5.977 4.047 13.241 1.00 95.06 96 GLU A N 1
ATOM 776 C CA . GLU A 1 96 ? -5.215 5.214 13.713 1.00 95.06 96 GLU A CA 1
ATOM 777 C C . GLU A 1 96 ? -5.703 6.522 13.075 1.00 95.06 96 GLU A C 1
ATOM 779 O O . GLU A 1 96 ? -5.866 7.540 13.753 1.00 95.06 96 GLU A O 1
ATOM 784 N N . ALA A 1 97 ? -6.012 6.490 11.776 1.00 94.19 97 ALA A N 1
ATOM 785 C CA . ALA A 1 97 ? -6.556 7.631 11.047 1.00 94.19 97 ALA A CA 1
ATOM 786 C C . ALA A 1 97 ? -8.049 7.895 11.325 1.00 94.19 97 ALA A C 1
ATOM 788 O O . ALA A 1 97 ? -8.630 8.802 10.724 1.00 94.19 97 ALA A O 1
ATOM 789 N N . LYS A 1 98 ? -8.689 7.116 12.210 1.00 95.62 98 LYS A N 1
ATOM 790 C CA . LYS A 1 98 ? -10.129 7.178 12.523 1.00 95.62 98 LYS A CA 1
ATOM 791 C C . LYS A 1 98 ? -11.017 7.036 11.281 1.00 95.62 98 LYS A C 1
ATOM 793 O O . LYS A 1 98 ? -12.142 7.537 11.238 1.00 95.62 98 LYS A O 1
ATOM 798 N N . ALA A 1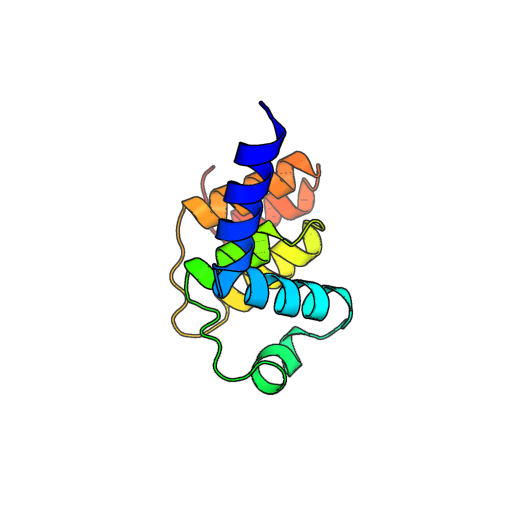 99 ? -10.540 6.321 10.265 1.00 94.38 99 ALA A N 1
ATOM 799 C CA . ALA A 1 99 ? -11.226 6.116 8.995 1.00 94.38 99 ALA A CA 1
ATOM 800 C C . ALA A 1 99 ? -12.207 4.930 9.072 1.00 94.38 99 ALA A C 1
ATOM 802 O O . ALA A 1 99 ? -12.179 4.035 8.230 1.00 94.38 99 ALA A O 1
ATOM 803 N N . ALA A 1 100 ? -13.094 4.921 10.075 1.00 94.62 100 ALA A N 1
ATOM 804 C CA . ALA A 1 100 ? -13.909 3.758 10.451 1.00 94.62 100 ALA A CA 1
ATOM 805 C C . ALA A 1 100 ? -14.717 3.147 9.291 1.00 94.62 100 ALA A C 1
ATOM 807 O O . ALA A 1 100 ? -14.775 1.929 9.149 1.00 94.62 100 ALA A O 1
ATOM 808 N N . ARG A 1 101 ? -15.302 3.981 8.418 1.00 95.25 101 ARG A N 1
ATOM 809 C CA . ARG A 1 101 ? -16.040 3.491 7.241 1.00 95.25 101 ARG A CA 1
ATOM 810 C C . ARG A 1 101 ? -15.131 2.729 6.276 1.00 95.25 101 ARG A C 1
ATOM 812 O O . ARG A 1 101 ? -15.526 1.692 5.766 1.00 95.25 101 ARG A O 1
ATOM 819 N N . VAL A 1 102 ? -13.928 3.248 6.036 1.00 94.19 102 VAL A N 1
ATOM 820 C CA . VAL A 1 102 ? -12.954 2.631 5.125 1.00 94.19 102 VAL A CA 1
ATOM 821 C C . VAL A 1 102 ? -12.360 1.373 5.759 1.00 94.19 102 VAL A C 1
ATOM 823 O O . VAL A 1 102 ? -12.227 0.374 5.069 1.00 94.19 102 VAL A O 1
ATOM 826 N N . ALA A 1 103 ? -12.089 1.388 7.069 1.00 95.12 103 ALA A N 1
ATOM 827 C CA . ALA A 1 103 ? -11.671 0.206 7.825 1.00 95.12 103 ALA A CA 1
ATOM 828 C C . ALA A 1 103 ? -12.696 -0.931 7.712 1.00 95.12 103 ALA A C 1
ATOM 830 O O . ALA A 1 103 ? -12.329 -2.064 7.431 1.00 95.12 103 ALA A O 1
ATOM 831 N N . LYS A 1 104 ? -13.990 -0.622 7.857 1.00 95.62 104 LYS A N 1
ATOM 832 C CA . LYS A 1 104 ? -15.060 -1.611 7.698 1.00 95.62 104 LYS A CA 1
ATOM 833 C C . LYS A 1 104 ? -15.092 -2.205 6.285 1.00 95.62 104 LYS A C 1
ATOM 835 O O . LYS A 1 104 ? -15.076 -3.422 6.154 1.00 95.62 104 LYS A O 1
ATOM 840 N N . CYS A 1 105 ? -15.088 -1.362 5.247 1.00 93.81 105 CYS A N 1
ATOM 841 C CA . CYS A 1 105 ? -15.055 -1.840 3.860 1.00 93.81 105 CYS A CA 1
ATOM 842 C C . CYS A 1 105 ? -13.807 -2.689 3.581 1.00 93.81 105 CYS A C 1
ATOM 844 O O . CYS A 1 105 ? -13.898 -3.708 2.909 1.00 93.81 105 CYS A O 1
ATOM 846 N N . PHE A 1 106 ? -12.655 -2.310 4.140 1.00 93.50 106 PHE A N 1
ATOM 847 C CA . PHE A 1 106 ? -11.425 -3.087 4.017 1.00 93.50 106 PHE A CA 1
ATOM 848 C C . PHE A 1 106 ? -11.591 -4.510 4.567 1.00 93.50 106 PHE A C 1
ATOM 850 O O . PHE A 1 106 ? -11.208 -5.459 3.887 1.00 93.50 106 PHE A O 1
ATOM 857 N N . LEU A 1 107 ? -12.199 -4.681 5.748 1.00 94.06 107 LEU A N 1
ATOM 858 C CA . LEU A 1 107 ? -12.459 -6.008 6.322 1.00 94.06 107 LEU A CA 1
ATOM 859 C C . LEU A 1 107 ? -13.405 -6.836 5.444 1.00 94.06 107 LEU A C 1
ATOM 861 O O . LEU A 1 107 ? -13.132 -8.000 5.171 1.00 94.06 107 LEU A O 1
ATOM 865 N N . GLU A 1 108 ? -14.478 -6.219 4.943 1.00 93.81 108 GLU A N 1
ATOM 866 C CA . GLU A 1 108 ? -15.445 -6.873 4.051 1.00 93.81 108 GLU A CA 1
ATOM 867 C C . GLU A 1 108 ? -14.797 -7.334 2.728 1.00 93.81 108 GLU A C 1
ATOM 869 O O . GLU A 1 108 ? -15.088 -8.425 2.242 1.00 93.81 108 GLU A O 1
ATOM 874 N N . GLU A 1 109 ? -13.893 -6.536 2.151 1.00 90.31 109 GLU A N 1
ATOM 875 C CA . GLU A 1 109 ? -13.242 -6.824 0.863 1.00 90.31 109 GLU A CA 1
ATOM 876 C C . GLU A 1 109 ? -12.064 -7.804 0.956 1.00 90.31 109 GLU A C 1
ATOM 878 O O . GLU A 1 109 ? -11.710 -8.457 -0.035 1.00 90.31 109 GLU A O 1
ATOM 883 N N . THR A 1 110 ? -11.381 -7.839 2.099 1.00 89.31 110 THR A N 1
ATOM 884 C CA . THR A 1 110 ? -10.178 -8.663 2.305 1.00 89.31 110 THR A CA 1
ATOM 885 C C . THR A 1 110 ? -10.466 -9.949 3.062 1.00 89.31 110 THR A C 1
ATOM 887 O O . THR A 1 110 ? -9.643 -10.859 2.998 1.00 89.31 110 THR A O 1
ATOM 890 N N . LEU A 1 111 ? -11.620 -10.036 3.737 1.00 90.06 111 LEU A N 1
ATOM 891 C CA . LEU A 1 111 ? -11.951 -11.094 4.697 1.00 90.06 111 LEU A CA 1
ATOM 892 C C . LEU A 1 111 ? -10.883 -11.239 5.795 1.00 90.06 111 LEU A C 1
ATOM 894 O O . LEU A 1 111 ? -10.662 -12.326 6.321 1.00 90.06 111 LEU A O 1
ATOM 898 N N . PHE A 1 112 ? -10.182 -10.144 6.098 1.00 91.44 112 PHE A N 1
ATOM 899 C CA . PHE A 1 112 ? -9.181 -10.092 7.152 1.00 91.44 112 PHE A CA 1
ATOM 900 C C . PHE A 1 112 ? -9.853 -10.069 8.529 1.00 91.44 112 PHE A C 1
ATOM 902 O O . PHE A 1 112 ? -10.837 -9.356 8.729 1.00 91.44 112 PHE A O 1
ATOM 909 N N . GLU A 1 113 ? -9.290 -10.816 9.476 1.00 89.94 113 GLU A N 1
ATOM 910 C CA . GLU A 1 113 ? -9.708 -10.844 10.878 1.00 89.94 113 GLU A CA 1
ATOM 911 C C . GLU A 1 113 ? -8.555 -10.280 11.737 1.00 89.94 113 GLU A C 1
ATOM 913 O O . GLU A 1 113 ? -7.580 -11.001 11.961 1.00 89.94 113 GLU A O 1
ATOM 918 N N . PRO A 1 114 ? -8.612 -8.984 12.115 1.00 82.12 114 PRO A N 1
ATOM 919 C CA . PRO A 1 114 ? -7.586 -8.308 12.915 1.00 82.12 114 PRO A CA 1
ATOM 920 C C . PRO A 1 114 ? -7.561 -8.733 14.385 1.00 82.12 114 PRO A C 1
ATOM 922 O O . PRO A 1 114 ? -8.639 -9.054 14.938 1.00 82.12 114 PRO A O 1
#

Nearest PDB structures (foldseek):
  4leu-assembly1_A  TM=7.019E-01  e=5.287E-01  Arabidopsis thaliana
  8tau-assembly1_Y  TM=4.996E-01  e=2.969E+00  Homo sapiens
  3nce-assembly1_A  TM=2.800E-01  e=7.236E+00  Homo sapiens

Foldseek 3Di:
DVVVVVVVVVVVLVPPPLLVVLVVLLVQLVPDPPCLVCVCVVVPPDDLLPPSNLVSNLVPNPDLVSSVVSVVSSVPDPPRDDDLVSLCVSLVVCVVVVVVVVSVVSCVVVVHDD

Radius of gyration: 15.4 Å; Cα contacts (8 Å, |Δi|>4): 79; chains: 1; bounding box: 43×27×39 Å

Mean predicted aligned error: 6.53 Å